Protein AF-A0AAD6F392-F1 (afdb_monomer)

Solvent-accessible surface area (backbone atoms only — not comparable to full-atom values): 8548 Å² total; per-residue (Å²): 130,84,78,83,80,77,80,74,92,53,63,53,35,93,88,70,54,25,62,64,58,92,52,65,71,58,42,53,49,50,54,51,52,50,74,76,52,73,73,57,78,94,46,54,79,21,25,30,36,29,38,24,44,70,80,71,45,76,48,77,34,64,56,45,96,93,51,44,61,35,88,87,79,60,45,55,60,49,43,80,55,76,65,82,46,68,69,76,96,59,74,74,65,53,60,61,51,56,58,50,56,54,52,52,52,52,51,52,53,56,52,53,51,51,52,51,54,48,54,54,47,52,58,60,62,73,72,67,76,82,84,79,79,86,80,89,133

Radius of gyration: 35.92 Å; Cα contacts (8 Å, |Δi|>4): 133; chains: 1; bounding box: 50×51×123 Å

Sequence (137 aa):
MPPPLSPCRAYRCPLCMHSACSMEYHWKQIDKEISLSPMPTEYQGATVKILCNDCQTHCTVPFHVLGMKCTGCGSYNTAQDGGLIQQQQGGEQQQQGEEQEEEEQQQEEEEEEQQQEEEEQEDIETDREPEQLPTPY

InterPro domains:
  IPR039512 RCHY1, zinc-ribbon [PF14599] (22-78)

Foldseek 3Di:
DPDPDDDDPDQADPVQREGPDDCVVVLVVLVVVCVVDDDDPVQVQKWFWKQASHPRDIDIARDDPSFTADPPPRDRSIDTDDDIDDDDPPPPVVVVVVVVVVVVVVVVVVVVVVVVVVVVVVVVVVPDDDDDDDDDD

Nearest PDB structures (foldseek):
  2k2d-assembly1_A  TM=7.840E-01  e=1.701E-03  Homo sapiens

Mean predicted aligned error: 15.21 Å

pLDDT: mean 81.89, std 16.38, range [36.78, 97.94]

Secondary structure (DSSP, 8-state):
-PPPPPPPS-SB-TTT--BSS--HHHHHHHHHHHHHSPPPGGGTT-EEEEEETTT--EEEEE--TT----TTT----EEEEEEEEPPPS-SHHHHHHHHHHHHHHHHHHHHHHHHHHHHHHHHHHHT---PPPPPP-

Structure (mmCIF, N/CA/C/O backbone):
data_AF-A0AAD6F392-F1
#
_entry.id   AF-A0AAD6F392-F1
#
loop_
_atom_site.group_PDB
_atom_site.id
_atom_site.type_symbol
_atom_site.label_atom_id
_atom_site.label_alt_id
_atom_site.label_comp_id
_atom_site.label_asym_id
_atom_site.label_entity_id
_atom_site.label_seq_id
_atom_site.pdbx_PDB_ins_code
_atom_site.Cartn_x
_atom_site.Cartn_y
_atom_site.Cartn_z
_atom_site.occupancy
_atom_site.B_iso_or_equiv
_atom_site.auth_seq_id
_atom_site.auth_comp_id
_atom_site.auth_asym_id
_atom_site.auth_atom_id
_atom_site.pdbx_PDB_model_num
ATOM 1 N N . MET A 1 1 ? 20.579 15.270 -26.986 1.00 51.69 1 MET A N 1
ATOM 2 C CA . MET A 1 1 ? 19.259 15.021 -26.370 1.00 51.69 1 MET A CA 1
ATOM 3 C C . MET A 1 1 ? 19.035 13.520 -26.353 1.00 51.69 1 MET A C 1
ATOM 5 O O . MET A 1 1 ? 19.246 12.921 -27.404 1.00 51.69 1 MET A O 1
ATOM 9 N N . PRO A 1 2 ? 18.704 12.895 -25.211 1.00 50.53 2 PRO A N 1
ATOM 10 C CA . PRO A 1 2 ? 18.290 11.498 -25.226 1.00 50.53 2 PRO A CA 1
ATOM 11 C C . PRO A 1 2 ? 16.979 11.366 -26.026 1.00 50.53 2 PRO A C 1
ATOM 13 O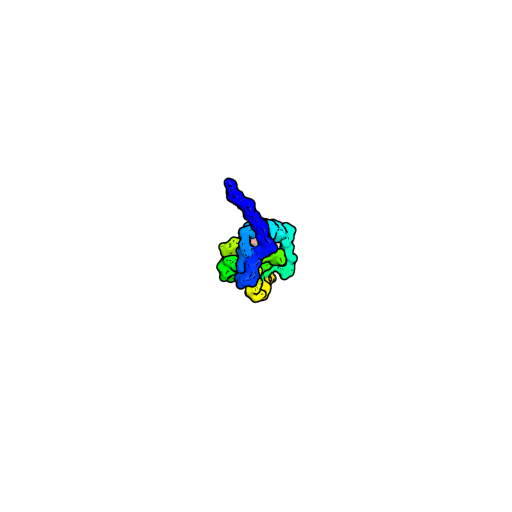 O . PRO A 1 2 ? 16.174 12.302 -26.019 1.00 50.53 2 PRO A O 1
ATOM 16 N N . PRO A 1 3 ? 16.779 10.260 -26.762 1.00 54.59 3 PRO A N 1
ATOM 17 C CA . PRO A 1 3 ? 15.568 10.050 -27.550 1.00 54.59 3 PRO A CA 1
ATOM 18 C C . PRO A 1 3 ? 14.326 9.965 -26.645 1.00 54.59 3 PRO A C 1
ATOM 20 O O . PRO A 1 3 ? 14.443 9.540 -25.491 1.00 54.59 3 PRO A O 1
ATOM 23 N N . PRO A 1 4 ? 13.133 10.343 -27.147 1.00 62.66 4 PRO A N 1
ATOM 24 C CA . PRO A 1 4 ? 11.893 10.180 -26.400 1.00 62.66 4 PRO A CA 1
ATOM 25 C C . PRO A 1 4 ? 11.668 8.692 -26.124 1.00 62.66 4 PRO A C 1
ATOM 27 O O . PRO A 1 4 ? 11.686 7.864 -27.038 1.00 62.66 4 PRO A O 1
ATOM 30 N N . LEU A 1 5 ? 11.485 8.352 -24.847 1.00 64.06 5 LEU A N 1
ATOM 31 C CA . LEU A 1 5 ? 11.159 6.995 -24.427 1.00 64.06 5 LEU A CA 1
ATOM 32 C C . LEU A 1 5 ? 9.856 6.587 -25.120 1.00 64.06 5 LEU A C 1
ATOM 34 O O . LEU A 1 5 ? 8.832 7.256 -24.983 1.00 64.06 5 LEU A O 1
ATOM 38 N N . SER A 1 6 ? 9.912 5.514 -25.909 1.00 68.44 6 SER A N 1
ATOM 39 C CA . SER A 1 6 ? 8.717 4.967 -26.548 1.00 68.44 6 SER A CA 1
ATOM 40 C C . SER A 1 6 ? 7.707 4.574 -25.466 1.00 68.44 6 SER A C 1
ATOM 42 O O . SER A 1 6 ? 8.104 3.938 -24.486 1.00 68.44 6 SER A O 1
ATOM 44 N N . PRO A 1 7 ? 6.421 4.940 -25.607 1.00 64.62 7 PRO A N 1
ATOM 45 C CA . PRO A 1 7 ? 5.417 4.617 -24.607 1.00 64.62 7 PRO A CA 1
ATOM 46 C C . PRO A 1 7 ? 5.270 3.099 -24.509 1.00 64.62 7 PRO A C 1
ATOM 48 O O . PRO A 1 7 ? 5.009 2.411 -25.502 1.00 64.62 7 PRO A O 1
ATOM 51 N N . CYS A 1 8 ? 5.453 2.569 -23.304 1.00 68.31 8 CYS A N 1
ATOM 52 C CA . CYS A 1 8 ? 5.253 1.154 -23.045 1.00 68.31 8 CYS A CA 1
ATOM 53 C C . CYS A 1 8 ? 3.782 0.798 -23.240 1.00 68.31 8 CYS A C 1
ATOM 55 O O . CYS A 1 8 ? 2.898 1.314 -22.564 1.00 68.31 8 CYS A O 1
ATOM 57 N N . ARG A 1 9 ? 3.528 -0.103 -24.191 1.00 73.56 9 ARG A N 1
ATOM 58 C CA . ARG A 1 9 ? 2.178 -0.561 -24.547 1.00 73.56 9 ARG A CA 1
ATOM 59 C C . ARG A 1 9 ? 1.553 -1.493 -23.506 1.00 73.56 9 ARG A C 1
ATOM 61 O O . ARG A 1 9 ? 0.341 -1.658 -23.503 1.00 73.56 9 ARG A O 1
ATOM 68 N N . ALA A 1 10 ? 2.370 -2.104 -22.652 1.00 78.56 10 ALA A N 1
ATOM 69 C CA . ALA A 1 10 ? 1.940 -2.953 -21.551 1.00 78.56 10 ALA A CA 1
ATOM 70 C C . ALA A 1 10 ? 2.736 -2.575 -20.301 1.00 78.56 10 ALA A C 1
ATOM 72 O O . ALA A 1 10 ? 3.960 -2.453 -20.364 1.00 78.56 10 ALA A O 1
ATOM 73 N N . TYR A 1 11 ? 2.042 -2.383 -19.179 1.00 84.25 11 TYR A N 1
ATOM 74 C CA . TYR A 1 11 ? 2.692 -1.990 -17.930 1.00 84.25 11 TYR A CA 1
ATOM 75 C C . TYR A 1 11 ? 3.291 -3.180 -17.174 1.00 84.25 11 TYR A C 1
ATOM 77 O O . TYR A 1 11 ? 4.266 -2.987 -16.459 1.00 84.25 11 TYR A O 1
ATOM 85 N N . ARG A 1 12 ? 2.766 -4.403 -17.357 1.00 90.88 12 ARG A N 1
ATOM 86 C CA . ARG A 1 12 ? 3.321 -5.640 -16.780 1.00 90.88 12 ARG A CA 1
ATOM 87 C C . ARG A 1 12 ? 3.978 -6.509 -17.836 1.00 90.88 12 ARG A C 1
ATOM 89 O O . ARG A 1 12 ? 3.425 -6.720 -18.915 1.00 90.88 12 ARG A O 1
ATOM 96 N N . CYS A 1 13 ? 5.127 -7.072 -17.486 1.00 89.00 13 CYS A N 1
ATOM 97 C CA . CYS A 1 13 ? 5.747 -8.142 -18.247 1.00 89.00 13 CYS A CA 1
ATOM 98 C C . CYS A 1 13 ? 4.886 -9.418 -18.150 1.00 89.00 13 CYS A C 1
ATOM 100 O O . CYS A 1 13 ? 4.634 -9.877 -17.038 1.00 89.00 13 CYS A O 1
ATOM 102 N N . PRO A 1 14 ? 4.471 -10.049 -19.262 1.00 88.94 14 PRO A N 1
ATOM 103 C CA . PRO A 1 14 ? 3.644 -11.259 -19.215 1.00 88.94 14 PRO A CA 1
ATOM 104 C C . PRO A 1 14 ? 4.394 -12.495 -18.695 1.00 88.94 14 PRO A C 1
ATOM 106 O O . PRO A 1 14 ? 3.767 -13.500 -18.386 1.00 88.94 14 PRO A O 1
ATOM 109 N N . LEU A 1 15 ? 5.729 -12.439 -18.620 1.00 89.19 15 LEU A N 1
ATOM 110 C CA . LEU A 1 15 ? 6.556 -13.566 -18.184 1.00 89.19 15 LEU A CA 1
ATOM 111 C C . LEU A 1 15 ? 6.804 -13.566 -16.674 1.00 89.19 15 LEU A C 1
ATOM 113 O O . LEU A 1 15 ? 6.863 -14.627 -16.067 1.00 89.19 15 LEU A O 1
ATOM 117 N N . CYS A 1 16 ? 6.973 -12.386 -16.073 1.00 88.69 16 CYS A N 1
ATOM 118 C CA . CYS A 1 16 ? 7.342 -12.257 -14.660 1.00 88.69 16 CYS A CA 1
ATOM 119 C C . CYS A 1 16 ? 6.435 -11.321 -13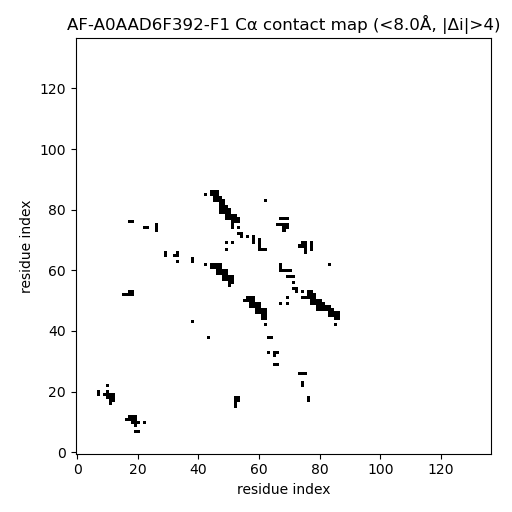.856 1.00 88.69 16 CYS A C 1
ATOM 121 O O . CYS A 1 16 ? 6.678 -11.125 -12.672 1.00 88.69 16 CYS A O 1
ATOM 123 N N . MET A 1 17 ? 5.422 -10.714 -14.482 1.00 91.62 17 MET A N 1
ATOM 124 C CA . MET A 1 17 ? 4.460 -9.775 -13.879 1.00 91.62 17 MET A CA 1
ATOM 125 C C . MET A 1 17 ? 5.056 -8.474 -13.315 1.00 91.62 17 MET A C 1
ATOM 127 O O . MET A 1 17 ? 4.307 -7.589 -12.898 1.00 91.62 17 MET A O 1
ATOM 131 N N . HIS A 1 18 ? 6.379 -8.314 -13.373 1.00 92.00 18 HIS A N 1
ATOM 132 C CA . HIS A 1 18 ? 7.097 -7.097 -13.007 1.00 92.00 18 HIS A CA 1
ATOM 133 C C . HIS A 1 18 ? 6.698 -5.914 -13.898 1.00 92.00 18 HIS A C 1
ATOM 135 O O . HIS A 1 18 ? 6.372 -6.094 -15.080 1.00 92.00 18 HIS A O 1
ATOM 141 N N . SER A 1 19 ? 6.756 -4.702 -13.346 1.00 92.44 19 SER A N 1
ATOM 142 C CA . SER A 1 19 ? 6.510 -3.472 -14.096 1.00 92.44 19 SER A CA 1
ATOM 143 C C . SER A 1 19 ? 7.526 -3.323 -15.236 1.00 92.44 19 SER A C 1
ATOM 145 O O . SER A 1 19 ? 8.731 -3.270 -15.019 1.00 92.44 19 SER A O 1
ATOM 147 N N . ALA A 1 20 ? 7.055 -3.249 -16.479 1.00 88.12 20 ALA A N 1
ATOM 148 C CA . ALA A 1 20 ? 7.909 -3.188 -17.670 1.00 88.12 20 ALA A CA 1
ATOM 149 C C . ALA A 1 20 ? 8.575 -1.812 -17.880 1.00 88.12 20 ALA A C 1
ATOM 151 O O . ALA A 1 20 ? 9.461 -1.667 -18.720 1.00 88.12 20 ALA A O 1
ATOM 152 N N . CYS A 1 21 ? 8.127 -0.787 -17.154 1.00 85.81 21 CYS A N 1
ATOM 153 C CA . CYS A 1 21 ? 8.603 0.590 -17.242 1.00 85.81 21 CYS A CA 1
ATOM 154 C C . CYS A 1 21 ? 8.355 1.341 -15.933 1.00 85.81 21 CYS A C 1
ATOM 156 O O . CYS A 1 21 ? 7.613 0.872 -15.072 1.00 85.81 21 CYS A O 1
ATOM 158 N N . SER A 1 22 ? 8.972 2.517 -15.786 1.00 85.44 22 SER A N 1
ATOM 159 C CA . SER A 1 22 ? 8.747 3.354 -14.606 1.00 85.44 22 SER A CA 1
ATOM 160 C C . SER A 1 22 ? 7.302 3.849 -14.565 1.00 85.44 22 SER A C 1
ATOM 162 O O . SER A 1 22 ? 6.876 4.618 -15.426 1.00 85.44 22 SER A O 1
ATOM 164 N N . MET A 1 23 ? 6.566 3.412 -13.544 1.00 89.06 23 MET A N 1
ATOM 165 C CA . MET A 1 23 ? 5.167 3.769 -13.290 1.00 89.06 23 MET A CA 1
ATOM 166 C C . MET A 1 23 ? 5.018 4.788 -12.152 1.00 89.06 23 MET A C 1
ATOM 168 O O . MET A 1 23 ? 3.913 5.012 -11.673 1.00 89.06 23 MET A O 1
ATOM 172 N N . GLU A 1 24 ? 6.103 5.446 -11.729 1.00 88.94 24 GLU A N 1
ATOM 173 C CA . GLU A 1 24 ? 6.101 6.362 -10.577 1.00 88.94 24 GLU A CA 1
ATOM 174 C C . GLU A 1 24 ? 5.028 7.459 -10.688 1.00 88.94 24 GLU A C 1
ATOM 176 O O . GLU A 1 24 ? 4.317 7.744 -9.726 1.00 88.94 24 GLU A O 1
ATOM 181 N N . TYR A 1 25 ? 4.859 8.049 -11.877 1.00 90.50 25 TYR A N 1
ATOM 182 C CA . TYR A 1 25 ? 3.808 9.043 -12.111 1.00 90.50 25 TYR A CA 1
ATOM 183 C C . TYR A 1 25 ? 2.403 8.451 -11.944 1.00 90.50 25 TYR A C 1
ATOM 185 O O . TYR A 1 25 ? 1.534 9.085 -11.350 1.00 90.50 25 TYR A O 1
ATOM 193 N N . HIS A 1 26 ? 2.187 7.234 -12.444 1.00 91.88 26 HIS A N 1
ATOM 194 C CA . HIS A 1 26 ? 0.905 6.548 -12.337 1.00 91.88 26 HIS A CA 1
ATOM 195 C C . HIS A 1 26 ? 0.582 6.206 -10.876 1.00 91.88 26 HIS A C 1
ATOM 197 O O . HIS A 1 26 ? -0.515 6.502 -10.417 1.00 91.88 26 HIS A O 1
ATOM 203 N N . TRP A 1 27 ? 1.559 5.712 -10.110 1.00 94.56 27 TRP A N 1
ATOM 204 C CA . TRP A 1 27 ? 1.421 5.467 -8.669 1.00 94.56 27 TRP A CA 1
ATOM 205 C C . TRP A 1 27 ? 1.031 6.727 -7.893 1.00 94.56 27 TRP A C 1
ATOM 207 O O . TRP A 1 27 ? 0.140 6.667 -7.052 1.00 94.56 27 TRP A O 1
ATOM 217 N N . LYS A 1 28 ? 1.606 7.885 -8.242 1.00 95.25 28 LYS A N 1
ATOM 218 C CA . LYS A 1 28 ? 1.209 9.179 -7.658 1.00 95.25 28 LYS A CA 1
ATOM 219 C C . LYS A 1 28 ? -0.231 9.575 -7.997 1.00 95.25 28 LYS A C 1
ATOM 221 O O . LYS A 1 28 ? -0.876 10.242 -7.193 1.00 95.25 28 LYS A O 1
ATOM 226 N N . GLN A 1 29 ? -0.743 9.206 -9.175 1.00 96.00 29 GLN A N 1
ATOM 227 C CA . GLN A 1 29 ? -2.155 9.443 -9.500 1.00 96.00 29 GLN A CA 1
ATOM 228 C C . GLN A 1 29 ? -3.073 8.546 -8.666 1.00 96.00 29 GLN A C 1
ATOM 230 O O . GLN A 1 29 ? -4.062 9.046 -8.140 1.00 96.00 29 GLN A O 1
ATOM 235 N N . ILE A 1 30 ? -2.706 7.275 -8.471 1.00 96.31 30 ILE A N 1
ATOM 236 C CA . ILE A 1 30 ? -3.454 6.364 -7.593 1.00 96.31 30 ILE A CA 1
ATOM 237 C C . ILE A 1 30 ? -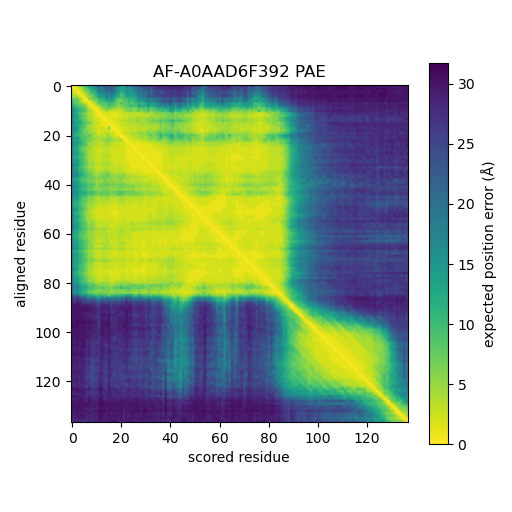3.456 6.887 -6.150 1.00 96.31 30 ILE A C 1
ATOM 239 O O . ILE A 1 30 ? -4.521 6.964 -5.548 1.00 96.31 30 ILE A O 1
ATOM 243 N N . ASP A 1 31 ? -2.307 7.331 -5.621 1.00 96.56 31 ASP A N 1
ATOM 244 C CA . ASP A 1 31 ? -2.218 7.949 -4.285 1.00 96.56 31 ASP A CA 1
ATOM 245 C C . ASP A 1 31 ? -3.240 9.090 -4.121 1.00 96.56 31 ASP A C 1
ATOM 247 O O . ASP A 1 31 ? -3.946 9.184 -3.115 1.00 96.56 31 ASP A O 1
ATOM 251 N N . LYS A 1 32 ? -3.341 9.954 -5.137 1.00 97.19 32 LYS A N 1
ATOM 252 C CA . LYS A 1 32 ? -4.280 11.076 -5.142 1.00 97.19 32 LYS A CA 1
ATOM 253 C C . LYS A 1 32 ? -5.731 10.598 -5.196 1.00 97.19 32 LYS A C 1
ATOM 255 O O . LYS A 1 32 ? -6.562 11.131 -4.468 1.00 97.19 32 LYS A O 1
ATOM 260 N N . GLU A 1 33 ? -6.047 9.618 -6.030 1.00 97.25 33 GLU A N 1
ATOM 261 C CA . GLU A 1 33 ? -7.416 9.113 -6.172 1.00 97.25 33 GLU A CA 1
ATOM 262 C C . GLU A 1 33 ? -7.904 8.433 -4.888 1.00 97.25 33 GLU A C 1
ATOM 264 O O . GLU A 1 33 ? -9.026 8.685 -4.450 1.00 97.25 33 GLU A O 1
ATOM 269 N N . ILE A 1 34 ? -7.018 7.679 -4.232 1.00 95.94 34 ILE A N 1
ATOM 270 C CA . ILE A 1 34 ? -7.231 7.101 -2.900 1.00 95.94 34 ILE A CA 1
ATOM 271 C C . ILE A 1 34 ? -7.519 8.196 -1.870 1.00 95.94 34 ILE A C 1
ATOM 273 O O . ILE A 1 34 ? -8.496 8.105 -1.135 1.00 95.94 34 ILE A O 1
ATOM 277 N N . SER A 1 35 ? -6.727 9.275 -1.842 1.00 94.62 35 SER A N 1
ATOM 278 C CA . SER A 1 35 ? -6.962 10.368 -0.882 1.00 94.62 35 SER A CA 1
ATOM 279 C C . SER A 1 35 ? -8.301 11.087 -1.076 1.00 94.62 35 SER A C 1
ATOM 281 O O . SER A 1 35 ? -8.844 11.641 -0.125 1.00 94.62 35 SER A O 1
ATOM 283 N N . LEU A 1 36 ? -8.828 11.090 -2.304 1.00 96.31 36 LEU A N 1
ATOM 284 C CA . LEU A 1 36 ? -10.098 11.731 -2.650 1.00 96.31 36 LEU A CA 1
ATOM 285 C C . LEU A 1 36 ? -11.303 10.801 -2.461 1.00 96.31 36 LEU A C 1
ATOM 287 O O . LEU A 1 36 ? -12.433 11.284 -2.439 1.00 96.31 36 LEU A O 1
ATOM 291 N N . SER A 1 37 ? -11.069 9.494 -2.337 1.00 95.00 37 SER A N 1
ATOM 292 C CA . SER A 1 37 ? -12.108 8.462 -2.326 1.00 95.00 37 SER A CA 1
ATOM 293 C C . SER A 1 37 ? -11.960 7.585 -1.082 1.00 95.00 37 SER A C 1
ATOM 295 O O . SER A 1 37 ? -11.520 6.445 -1.204 1.00 95.00 37 SER A O 1
ATOM 297 N N . PRO A 1 38 ? -12.283 8.094 0.122 1.00 91.50 38 PRO A N 1
ATOM 298 C CA . PRO A 1 38 ? -12.126 7.326 1.353 1.00 91.50 38 PRO A CA 1
ATOM 299 C C . PRO A 1 38 ? -12.943 6.024 1.322 1.00 91.50 38 PRO A C 1
ATOM 301 O O . PRO A 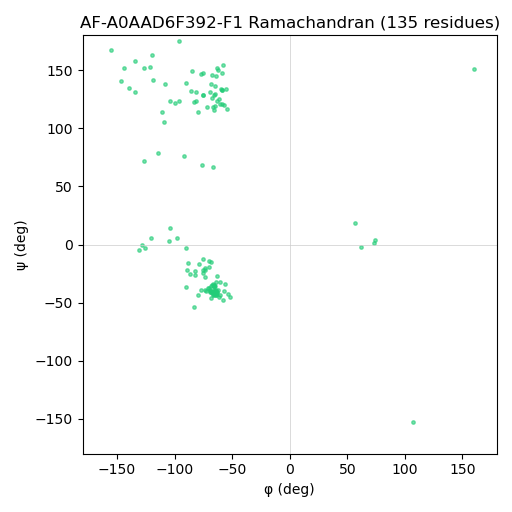1 38 ? -14.025 5.964 0.733 1.00 91.50 38 PRO A O 1
ATOM 304 N N . MET A 1 39 ? -12.426 4.980 1.977 1.00 94.00 39 M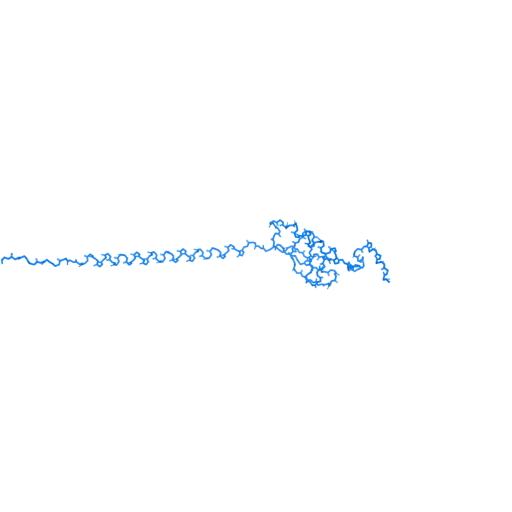ET A N 1
ATOM 305 C CA . MET A 1 39 ? -13.102 3.683 2.064 1.00 94.00 39 MET A CA 1
ATOM 306 C C . MET A 1 39 ? -14.387 3.771 2.908 1.00 94.00 39 MET A C 1
ATOM 308 O O . MET A 1 39 ? -14.404 4.502 3.900 1.00 94.00 39 MET A O 1
ATOM 312 N N . PRO A 1 40 ? -15.438 3.004 2.562 1.00 91.50 40 PRO A N 1
ATOM 313 C CA . PRO A 1 40 ? -16.643 2.890 3.380 1.00 91.50 40 PRO A CA 1
ATOM 314 C C . PRO A 1 40 ? -16.345 2.395 4.798 1.00 91.50 40 PRO A C 1
ATOM 316 O O . PRO A 1 40 ? -15.372 1.665 5.014 1.00 91.50 40 PRO A O 1
ATOM 319 N N . THR A 1 41 ? -17.217 2.734 5.748 1.00 88.94 41 THR A N 1
ATOM 320 C CA . THR A 1 41 ? -17.068 2.389 7.170 1.00 88.94 41 THR A CA 1
ATOM 321 C C . THR A 1 41 ? -16.921 0.884 7.394 1.00 88.94 41 THR A C 1
ATOM 323 O O . THR A 1 41 ? -16.140 0.466 8.246 1.00 88.94 41 THR A O 1
ATOM 326 N N . GLU A 1 42 ? -17.573 0.050 6.577 1.00 88.25 42 GLU A N 1
ATOM 327 C CA . GLU A 1 42 ? -17.489 -1.414 6.690 1.00 88.25 42 GLU A CA 1
ATOM 328 C C . GLU A 1 42 ? -16.109 -1.971 6.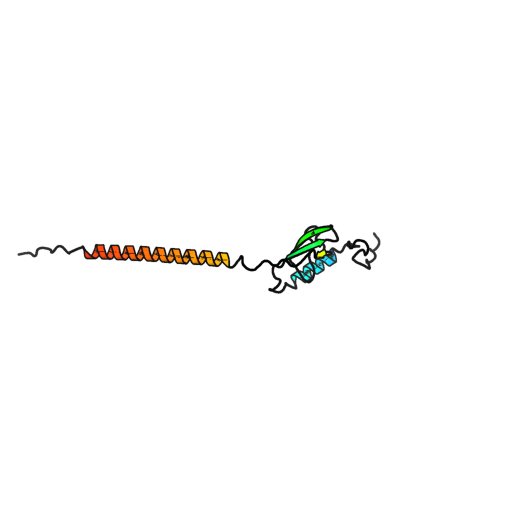325 1.00 88.25 42 GLU A C 1
ATOM 330 O O . GLU A 1 42 ? -15.826 -3.124 6.622 1.00 88.25 42 GLU A O 1
ATOM 335 N N . TYR A 1 43 ? -15.251 -1.186 5.677 1.00 88.88 43 TYR A N 1
ATOM 336 C CA . TYR A 1 43 ? -13.883 -1.567 5.313 1.00 88.88 43 TYR A CA 1
ATOM 337 C C . TYR A 1 43 ? -12.842 -0.630 5.928 1.00 88.88 43 TYR A C 1
ATOM 339 O O . TYR A 1 43 ? -11.647 -0.738 5.639 1.00 88.88 43 TYR A O 1
ATOM 347 N N . GLN A 1 44 ? -13.276 0.302 6.771 1.00 87.31 44 GLN A N 1
ATOM 348 C CA . GLN A 1 44 ? -12.392 1.246 7.424 1.00 87.31 44 GLN A CA 1
ATOM 349 C C . GLN A 1 44 ? -11.469 0.493 8.389 1.00 87.31 44 GLN A C 1
ATOM 351 O O . GLN A 1 44 ? -11.909 -0.344 9.173 1.00 87.31 44 GLN A O 1
ATOM 356 N N . GLY A 1 45 ? -10.160 0.732 8.272 1.00 87.81 45 GLY A N 1
ATOM 357 C CA . GLY A 1 45 ? -9.146 0.005 9.045 1.00 87.81 45 GLY A CA 1
ATOM 358 C C . GLY A 1 45 ? -8.904 -1.443 8.595 1.00 87.81 45 GLY A C 1
ATOM 359 O O . GLY A 1 45 ? -8.059 -2.122 9.178 1.00 87.81 45 GLY A O 1
ATOM 360 N N . ALA A 1 46 ? -9.584 -1.928 7.548 1.00 93.56 46 ALA A N 1
ATOM 361 C CA . ALA A 1 46 ? -9.268 -3.227 6.969 1.00 93.56 46 ALA A CA 1
ATOM 362 C C . ALA A 1 46 ? -7.856 -3.201 6.367 1.00 93.56 46 ALA A C 1
ATOM 364 O O . ALA A 1 46 ? -7.458 -2.266 5.667 1.00 93.56 46 ALA A O 1
ATOM 365 N N . THR A 1 47 ? -7.094 -4.256 6.622 1.00 95.62 47 THR A N 1
ATOM 366 C CA . THR A 1 47 ? -5.759 -4.458 6.061 1.00 95.62 47 THR A CA 1
ATOM 367 C C . THR A 1 47 ? -5.728 -5.737 5.246 1.00 95.62 47 THR A C 1
ATOM 369 O O . THR A 1 47 ? -6.614 -6.583 5.330 1.00 95.62 47 THR A O 1
ATOM 372 N N . VAL A 1 48 ? -4.718 -5.879 4.404 1.00 96.06 48 VAL A N 1
ATOM 373 C CA . VAL A 1 48 ? -4.565 -7.040 3.538 1.00 96.06 48 VAL A CA 1
ATOM 374 C C . VAL A 1 48 ? -3.091 -7.337 3.357 1.00 96.06 48 VAL A C 1
ATOM 376 O O . VAL A 1 48 ? -2.261 -6.430 3.240 1.00 96.06 48 VAL A O 1
ATOM 379 N N . LYS A 1 49 ? -2.756 -8.624 3.355 1.00 97.19 49 LYS A N 1
ATOM 380 C CA . LYS A 1 49 ? -1.414 -9.074 3.015 1.00 97.19 49 LYS A CA 1
ATOM 381 C C . LYS A 1 49 ? -1.287 -9.109 1.497 1.00 97.19 49 LYS A C 1
ATOM 383 O O . LYS A 1 49 ? -2.147 -9.644 0.800 1.00 97.19 49 LYS A O 1
ATOM 388 N N . ILE A 1 50 ? -0.218 -8.521 0.985 1.00 97.94 50 ILE A N 1
ATOM 389 C CA . ILE A 1 50 ? 0.068 -8.445 -0.444 1.00 97.94 50 ILE A CA 1
ATOM 390 C C . ILE A 1 50 ? 1.463 -8.977 -0.746 1.00 97.94 50 ILE A C 1
ATOM 392 O O . I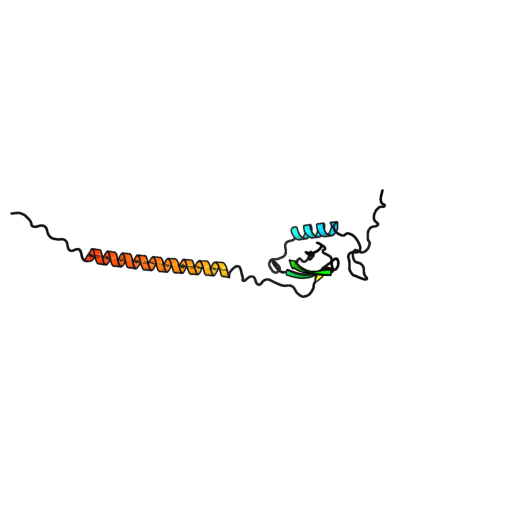LE A 1 50 ? 2.374 -8.852 0.073 1.00 97.94 50 ILE A O 1
ATOM 396 N N . LEU A 1 51 ? 1.634 -9.505 -1.954 1.00 97.56 51 LEU A N 1
ATOM 397 C CA . LEU A 1 51 ? 2.920 -9.752 -2.593 1.00 97.56 51 LEU A CA 1
ATOM 398 C C . LEU A 1 51 ? 3.155 -8.679 -3.660 1.00 97.56 51 LEU A C 1
ATOM 400 O O . LEU A 1 51 ? 2.347 -8.499 -4.573 1.00 97.56 51 LEU A O 1
ATOM 404 N N . CYS A 1 52 ? 4.269 -7.958 -3.568 1.00 97.38 52 CYS A N 1
ATOM 405 C CA . CYS A 1 52 ? 4.635 -6.974 -4.580 1.00 97.38 52 CYS A CA 1
ATOM 406 C C . CYS A 1 52 ? 5.334 -7.638 -5.771 1.00 97.38 52 CYS A C 1
ATOM 408 O O . CYS A 1 52 ? 6.401 -8.216 -5.605 1.00 97.38 52 CYS A O 1
ATOM 410 N N . ASN A 1 53 ? 4.815 -7.478 -6.990 1.00 96.06 53 ASN A N 1
ATOM 411 C CA . ASN A 1 53 ? 5.453 -8.023 -8.198 1.00 96.06 53 ASN A CA 1
ATOM 412 C C . ASN A 1 53 ? 6.753 -7.281 -8.560 1.00 96.06 53 ASN A C 1
ATOM 414 O O . ASN A 1 53 ? 7.598 -7.810 -9.284 1.00 96.06 53 ASN A O 1
ATOM 418 N N . ASP A 1 54 ? 6.929 -6.060 -8.043 1.00 94.81 54 ASP A N 1
ATOM 419 C CA . ASP A 1 54 ? 8.124 -5.266 -8.320 1.00 94.81 54 ASP A CA 1
ATOM 420 C C . ASP A 1 54 ? 9.316 -5.630 -7.422 1.00 94.81 54 ASP A C 1
ATOM 422 O O . ASP A 1 54 ? 10.381 -5.973 -7.928 1.00 94.81 54 ASP A O 1
ATOM 426 N N . CYS A 1 55 ? 9.149 -5.624 -6.098 1.00 95.00 55 CYS A N 1
ATOM 427 C CA . CYS A 1 55 ? 10.231 -5.942 -5.158 1.00 95.00 55 CYS A C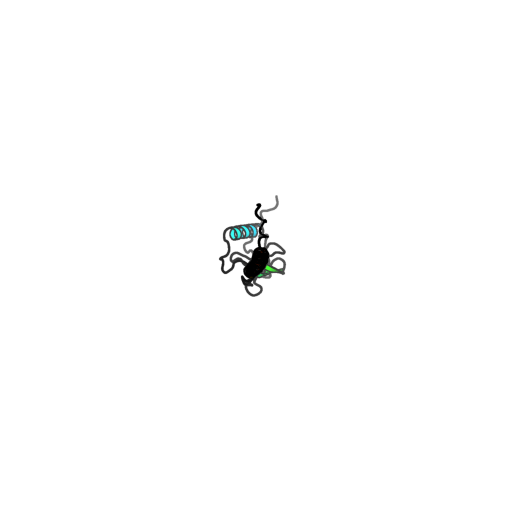A 1
ATOM 428 C C . CYS A 1 55 ? 10.129 -7.334 -4.512 1.00 95.00 55 CYS A C 1
ATOM 430 O O . CYS A 1 55 ? 10.935 -7.657 -3.644 1.00 95.00 55 CYS A O 1
ATOM 432 N N . GLN A 1 56 ? 9.131 -8.143 -4.890 1.00 95.44 56 GLN A N 1
ATOM 433 C CA . GLN A 1 56 ? 8.887 -9.504 -4.377 1.00 95.44 56 GLN A CA 1
ATOM 434 C C . GLN A 1 56 ? 8.723 -9.590 -2.850 1.00 95.44 56 GLN A C 1
ATOM 436 O O . GLN A 1 56 ? 8.848 -10.654 -2.252 1.00 95.44 56 GLN A O 1
ATOM 441 N N . THR A 1 57 ? 8.436 -8.465 -2.195 1.00 96.31 57 THR A N 1
ATOM 442 C CA . THR A 1 57 ? 8.269 -8.394 -0.742 1.00 96.31 57 THR A CA 1
ATOM 443 C C . THR A 1 57 ? 6.812 -8.631 -0.365 1.00 96.31 57 THR A C 1
ATOM 445 O O . THR A 1 57 ? 5.906 -8.097 -1.013 1.00 96.31 57 THR A O 1
ATOM 448 N N . HIS A 1 58 ? 6.597 -9.394 0.709 1.00 96.44 58 HIS A N 1
ATOM 449 C CA . HIS A 1 58 ? 5.294 -9.498 1.357 1.00 96.44 58 HIS A CA 1
ATOM 450 C C . HIS A 1 58 ? 5.135 -8.365 2.370 1.00 96.44 58 HIS A C 1
ATOM 452 O O . HIS A 1 58 ? 6.023 -8.135 3.189 1.00 96.44 58 HIS A O 1
ATOM 458 N N . CYS A 1 59 ? 4.005 -7.667 2.339 1.00 95.81 59 CYS A N 1
ATOM 459 C CA . CYS A 1 59 ? 3.690 -6.637 3.325 1.00 95.81 59 CYS A CA 1
ATOM 460 C C . CYS A 1 59 ? 2.194 -6.626 3.639 1.00 95.81 59 CYS A C 1
ATOM 462 O O . CYS A 1 59 ? 1.378 -7.015 2.806 1.00 95.81 59 CYS A O 1
ATOM 464 N N . THR A 1 60 ? 1.851 -6.201 4.853 1.00 96.62 60 THR A N 1
ATOM 465 C CA . THR A 1 60 ? 0.465 -5.968 5.268 1.00 96.62 60 THR A CA 1
ATOM 466 C C . THR A 1 60 ? 0.195 -4.480 5.169 1.00 96.62 60 THR A C 1
ATOM 468 O O . THR A 1 60 ? 0.919 -3.683 5.766 1.00 96.62 60 THR A O 1
ATOM 471 N N . VAL A 1 61 ? -0.802 -4.105 4.375 1.00 96.00 61 VAL A N 1
ATOM 472 C CA . VAL A 1 61 ? -1.081 -2.706 4.030 1.00 96.00 61 VAL A CA 1
ATOM 473 C C . VAL A 1 61 ? -2.578 -2.424 4.149 1.00 96.00 61 VAL A C 1
ATOM 475 O O . VAL A 1 61 ? -3.368 -3.370 4.096 1.00 96.00 61 VAL A O 1
ATOM 478 N N . PRO A 1 62 ? -2.996 -1.157 4.317 1.00 95.00 62 PRO A N 1
ATOM 479 C CA . PRO A 1 62 ? -4.409 -0.801 4.293 1.00 95.00 62 PRO A CA 1
ATOM 480 C C . PRO A 1 62 ? -5.067 -1.264 2.993 1.00 95.00 62 PRO A C 1
ATOM 482 O O . PRO A 1 62 ? -4.520 -1.071 1.903 1.00 95.00 62 PRO A O 1
ATOM 485 N N . PHE A 1 63 ? -6.233 -1.891 3.110 1.00 95.31 63 PHE A N 1
ATOM 486 C CA . PHE A 1 63 ? -7.011 -2.286 1.949 1.00 95.31 63 PHE A CA 1
ATOM 487 C C . PHE A 1 63 ? -7.689 -1.058 1.345 1.00 95.31 63 PHE A C 1
ATOM 489 O O . PHE A 1 63 ? -8.387 -0.312 2.029 1.00 95.31 63 PHE A O 1
ATOM 496 N N . HIS A 1 64 ? -7.506 -0.878 0.042 1.00 95.56 64 HIS A N 1
ATOM 497 C CA . HIS A 1 64 ? -8.229 0.117 -0.728 1.00 95.56 64 HIS A CA 1
ATOM 498 C C . HIS A 1 64 ? -8.619 -0.470 -2.080 1.00 95.56 64 HIS A C 1
ATOM 500 O O . HIS A 1 64 ? -7.788 -1.071 -2.762 1.00 95.56 64 HIS A O 1
ATOM 506 N N . VAL A 1 65 ? -9.868 -0.259 -2.501 1.00 93.75 65 VAL A N 1
ATOM 507 C CA . VAL A 1 65 ? -10.407 -0.834 -3.750 1.00 93.75 65 VAL A CA 1
ATOM 508 C C . VAL A 1 65 ? -9.644 -0.390 -5.003 1.00 93.75 65 VAL A C 1
ATOM 510 O O . VAL A 1 65 ? -9.511 -1.156 -5.952 1.00 93.75 65 VAL A O 1
ATOM 513 N N . LEU A 1 66 ? -9.114 0.835 -4.994 1.00 95.19 66 LEU A N 1
ATOM 514 C CA . LEU A 1 66 ? -8.317 1.399 -6.094 1.00 95.19 66 LEU A CA 1
ATOM 515 C C . LEU A 1 66 ? -6.885 0.848 -6.177 1.00 95.19 66 LEU A C 1
ATOM 517 O O . LEU A 1 66 ? -6.268 0.915 -7.238 1.00 95.19 66 LEU A O 1
ATOM 521 N N . GLY A 1 67 ? -6.334 0.314 -5.084 1.00 94.62 67 GLY A N 1
ATOM 522 C CA . GLY A 1 67 ? -4.975 -0.213 -5.094 1.00 94.62 67 GLY A CA 1
ATOM 523 C C . GLY A 1 67 ? -4.340 -0.338 -3.716 1.00 94.62 67 GLY A C 1
ATOM 524 O O . GLY A 1 67 ? -4.606 0.437 -2.806 1.00 94.62 67 GLY A O 1
ATOM 525 N N . MET A 1 68 ? -3.432 -1.303 -3.590 1.00 96.75 68 MET A N 1
ATOM 526 C CA . MET A 1 68 ? -2.686 -1.582 -2.363 1.00 96.75 68 MET A CA 1
ATOM 527 C C . MET A 1 68 ? -1.217 -1.213 -2.569 1.00 96.75 68 MET A C 1
ATOM 529 O O . MET A 1 68 ? -0.529 -1.827 -3.393 1.00 96.75 68 MET A O 1
ATOM 533 N N . LYS A 1 69 ? -0.740 -0.202 -1.838 1.00 97.12 69 LYS A N 1
ATOM 534 C CA . LYS A 1 69 ? 0.617 0.334 -1.988 1.00 97.12 69 LYS A CA 1
ATOM 535 C C . LYS A 1 69 ? 1.629 -0.515 -1.236 1.00 97.12 69 LYS A C 1
ATOM 537 O O . LYS A 1 69 ? 1.534 -0.653 -0.023 1.00 97.12 69 LYS A O 1
ATOM 542 N N . CYS A 1 70 ? 2.644 -1.021 -1.925 1.00 97.19 70 CYS A N 1
ATOM 543 C CA . CYS A 1 70 ? 3.750 -1.715 -1.277 1.00 97.19 70 CYS A CA 1
ATOM 544 C C . CYS A 1 70 ? 4.554 -0.760 -0.378 1.00 97.19 70 CYS A C 1
ATOM 546 O O . CYS A 1 70 ? 5.018 0.283 -0.838 1.00 97.19 70 CYS A O 1
ATOM 548 N N . THR A 1 71 ? 4.803 -1.145 0.875 1.00 96.31 71 THR A N 1
ATOM 549 C CA . THR A 1 71 ? 5.614 -0.354 1.821 1.00 96.31 71 THR A CA 1
ATOM 550 C C . THR A 1 71 ? 7.113 -0.392 1.521 1.00 96.31 71 THR A C 1
ATOM 552 O O . THR A 1 71 ? 7.834 0.514 1.923 1.00 96.31 71 THR A O 1
ATOM 555 N N . GLY A 1 72 ? 7.590 -1.409 0.795 1.00 95.25 72 GLY A N 1
ATOM 556 C CA . GLY A 1 72 ? 9.007 -1.563 0.455 1.00 95.25 72 GLY A CA 1
ATOM 557 C C . GLY A 1 72 ? 9.468 -0.682 -0.709 1.00 95.25 72 GLY A C 1
ATOM 558 O O . GLY A 1 72 ? 10.536 -0.085 -0.642 1.00 95.25 72 GLY A O 1
ATOM 559 N N . CYS A 1 73 ? 8.673 -0.592 -1.781 1.00 94.62 73 CYS A N 1
ATOM 560 C CA . CYS A 1 73 ? 9.052 0.150 -2.994 1.00 94.62 73 CYS A CA 1
ATOM 561 C C . CYS A 1 73 ? 8.035 1.210 -3.447 1.00 94.62 73 CYS A C 1
ATOM 563 O O . CYS A 1 73 ? 8.279 1.904 -4.431 1.00 94.62 73 CYS A O 1
ATOM 565 N N . GLY A 1 74 ? 6.886 1.335 -2.776 1.00 95.06 74 GLY A N 1
ATOM 566 C CA . GLY A 1 74 ? 5.839 2.298 -3.133 1.00 95.06 74 GLY A CA 1
ATOM 567 C C . GLY A 1 74 ? 5.026 1.945 -4.383 1.00 95.06 74 GLY A C 1
ATOM 568 O O . GLY A 1 74 ? 4.182 2.739 -4.789 1.00 95.06 74 GLY A O 1
ATOM 569 N N . SER A 1 75 ? 5.265 0.783 -4.997 1.00 95.50 75 SER A N 1
ATOM 570 C CA . SER A 1 75 ? 4.522 0.322 -6.171 1.00 95.50 75 SER A CA 1
ATOM 571 C C . SER A 1 75 ? 3.122 -0.175 -5.811 1.00 95.50 75 SER A C 1
ATOM 573 O O . SER A 1 75 ? 2.921 -0.785 -4.761 1.00 95.50 75 SER A O 1
ATOM 575 N N . TYR A 1 76 ? 2.172 0.023 -6.726 1.00 96.31 76 TYR A N 1
ATOM 576 C CA . TYR A 1 76 ? 0.838 -0.586 -6.682 1.00 96.31 76 TYR A CA 1
ATOM 577 C C . TYR A 1 76 ? 0.732 -1.839 -7.563 1.00 96.31 76 TYR A C 1
ATOM 579 O O . TYR A 1 76 ? -0.345 -2.414 -7.717 1.00 96.31 76 TYR A O 1
ATOM 587 N N . ASN A 1 77 ? 1.839 -2.300 -8.155 1.00 95.75 77 ASN A N 1
ATOM 588 C CA . ASN A 1 77 ? 1.884 -3.573 -8.864 1.00 95.75 77 ASN A CA 1
ATOM 589 C C . ASN A 1 77 ? 1.941 -4.747 -7.872 1.00 95.75 77 ASN A C 1
ATOM 591 O O . ASN A 1 77 ? 2.954 -5.436 -7.742 1.00 95.75 77 AS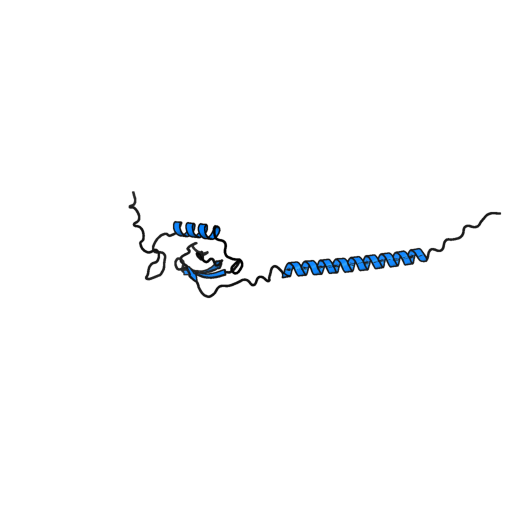N A O 1
ATOM 595 N N . THR A 1 78 ? 0.848 -4.950 -7.147 1.00 96.31 78 THR A N 1
ATOM 596 C CA . THR A 1 78 ? 0.742 -5.892 -6.035 1.00 96.31 78 THR A CA 1
ATOM 597 C C . THR A 1 78 ? -0.361 -6.913 -6.308 1.00 96.31 78 THR A C 1
ATOM 599 O O . THR A 1 78 ? -1.294 -6.664 -7.074 1.00 96.31 78 THR A O 1
ATOM 602 N N . ALA A 1 79 ? -0.219 -8.100 -5.730 1.00 95.62 79 ALA A N 1
ATOM 603 C CA . ALA A 1 79 ? -1.222 -9.153 -5.730 1.00 95.62 79 ALA A CA 1
ATOM 604 C C . ALA A 1 79 ? -1.626 -9.447 -4.287 1.00 95.62 79 ALA A C 1
ATOM 606 O O . ALA A 1 79 ? -0.784 -9.436 -3.390 1.00 95.62 79 ALA A O 1
ATOM 607 N N . GLN A 1 80 ? -2.909 -9.707 -4.064 1.00 95.38 80 GLN A N 1
ATOM 608 C CA . GLN A 1 80 ? -3.408 -10.089 -2.752 1.00 95.38 80 GLN A CA 1
ATOM 609 C C . GLN A 1 80 ? -2.911 -11.497 -2.385 1.00 95.38 80 GLN A C 1
ATOM 611 O O . GLN A 1 80 ? -3.009 -12.428 -3.182 1.00 95.38 80 GLN A O 1
ATOM 616 N N . ASP A 1 81 ? -2.373 -11.632 -1.177 1.00 94.44 81 ASP A N 1
ATOM 617 C CA . ASP A 1 81 ? -1.839 -12.866 -0.600 1.00 94.44 81 ASP A CA 1
ATOM 618 C C . ASP A 1 81 ? -2.715 -13.277 0.594 1.00 94.44 81 ASP A C 1
ATOM 620 O O . ASP A 1 81 ? -2.394 -13.008 1.751 1.00 94.44 81 ASP A O 1
ATOM 624 N N . GLY A 1 82 ? -3.871 -13.881 0.303 1.00 91.06 82 GLY A N 1
ATOM 625 C CA . GLY A 1 82 ? -4.854 -14.302 1.308 1.00 91.06 82 GLY A CA 1
ATOM 626 C C . GLY A 1 82 ? -6.116 -13.435 1.341 1.00 91.06 82 GLY A C 1
ATOM 627 O O . GLY A 1 82 ? -6.537 -12.897 0.322 1.00 91.06 82 GLY A O 1
ATOM 628 N N . GLY A 1 83 ? -6.769 -13.350 2.502 1.00 91.06 83 GLY A N 1
ATOM 629 C CA . GLY A 1 83 ? -8.022 -12.610 2.699 1.00 91.06 83 GLY A CA 1
ATOM 630 C C . GLY A 1 83 ? -7.832 -11.193 3.248 1.00 91.06 83 GLY A C 1
ATOM 631 O O . GLY A 1 83 ? -6.722 -10.787 3.592 1.00 91.06 83 GLY A O 1
ATOM 632 N N . LEU A 1 84 ? -8.942 -10.457 3.350 1.00 92.19 84 LEU A N 1
ATOM 633 C CA . LEU A 1 84 ? -8.995 -9.213 4.117 1.00 92.19 84 LEU A CA 1
ATOM 634 C C . LEU A 1 84 ? -8.868 -9.518 5.613 1.00 92.19 84 LEU A C 1
ATOM 636 O O . LEU A 1 84 ? -9.463 -10.469 6.117 1.00 92.19 84 LEU A O 1
ATOM 640 N N . ILE A 1 85 ? -8.095 -8.694 6.309 1.00 92.81 85 ILE A N 1
ATOM 641 C CA . ILE A 1 85 ? -7.873 -8.738 7.750 1.00 92.81 85 ILE A CA 1
ATOM 642 C C . ILE A 1 85 ? -8.578 -7.521 8.334 1.00 92.81 85 ILE A C 1
ATOM 644 O O . ILE A 1 85 ? -8.117 -6.386 8.191 1.00 92.81 85 ILE A O 1
ATOM 648 N N . GLN A 1 86 ? -9.713 -7.758 8.975 1.00 85.06 86 GLN A N 1
ATOM 649 C CA . GLN A 1 86 ? -10.495 -6.711 9.609 1.00 85.06 86 GLN A CA 1
ATOM 650 C C . GLN A 1 86 ? -10.142 -6.661 11.090 1.00 85.06 86 GLN A C 1
ATOM 652 O O . GLN A 1 86 ? -10.238 -7.673 11.785 1.00 85.06 86 GLN A O 1
ATOM 657 N N . GLN A 1 87 ? -9.705 -5.499 11.572 1.00 67.44 87 GLN A N 1
ATOM 658 C CA . GLN A 1 87 ? -9.616 -5.285 13.010 1.00 67.44 87 GLN A CA 1
ATOM 659 C C . GLN A 1 87 ? -11.052 -5.290 13.533 1.00 67.44 87 GLN A C 1
ATOM 661 O O . GLN A 1 87 ? -11.881 -4.498 13.086 1.00 67.44 87 GLN A O 1
ATOM 666 N N . GLN A 1 88 ? -11.377 -6.238 14.408 1.00 61.28 88 GLN A N 1
ATOM 667 C CA . GLN A 1 88 ? -12.629 -6.183 15.149 1.00 61.28 88 GLN A CA 1
ATOM 668 C C . GLN A 1 88 ? -12.629 -4.848 15.900 1.00 61.28 88 GLN A C 1
ATOM 670 O O . GLN A 1 88 ? -11.707 -4.576 16.667 1.00 61.28 88 GLN A O 1
ATOM 675 N N . GLN A 1 89 ? -13.616 -4.000 15.615 1.00 51.34 89 GLN A N 1
ATOM 676 C CA . GLN A 1 89 ? -13.850 -2.709 16.265 1.00 51.34 89 GLN A CA 1
ATOM 677 C C . GLN A 1 89 ? -14.254 -2.934 17.735 1.00 51.34 89 GLN A C 1
ATOM 679 O O . GLN A 1 89 ? -15.405 -2.743 18.101 1.00 51.34 89 GLN A O 1
ATOM 684 N N . GLY A 1 90 ? -13.335 -3.440 18.559 1.00 39.78 90 GLY A N 1
ATOM 685 C CA . GLY A 1 90 ? -13.581 -3.788 19.962 1.00 39.78 90 GLY A CA 1
ATOM 686 C C . GLY A 1 90 ? -12.551 -3.229 20.944 1.00 39.78 90 GLY A C 1
ATOM 687 O O . GLY A 1 90 ? -12.727 -3.398 22.141 1.00 39.78 90 GLY A O 1
ATOM 688 N N . GLY A 1 91 ? -11.491 -2.566 20.467 1.00 36.78 91 GLY A N 1
ATOM 689 C CA . GLY A 1 91 ? -10.422 -2.051 21.335 1.00 36.78 91 GLY A CA 1
ATOM 690 C C . GLY A 1 91 ? -10.677 -0.661 21.925 1.00 36.78 91 GLY A C 1
ATOM 691 O O . GLY A 1 91 ? -10.142 -0.349 22.980 1.00 36.78 91 GLY A O 1
ATOM 692 N N . GLU A 1 92 ? -11.494 0.172 21.275 1.00 43.56 92 GLU A N 1
ATOM 693 C CA . GLU A 1 92 ? -11.740 1.558 21.719 1.00 43.56 92 GLU A CA 1
ATOM 694 C C . GLU A 1 92 ? -12.910 1.669 22.713 1.00 43.56 92 GLU A C 1
ATOM 696 O O . GLU A 1 92 ? -12.958 2.609 23.496 1.00 43.56 92 GLU A O 1
ATOM 701 N N . GLN A 1 93 ? -13.832 0.698 22.730 1.00 47.91 93 GLN A N 1
ATOM 702 C CA . GLN A 1 93 ? -14.978 0.698 23.652 1.00 47.91 93 GLN A CA 1
ATOM 703 C C . GLN A 1 93 ? -14.637 0.161 25.050 1.00 47.91 93 GLN A C 1
ATOM 705 O O . GLN A 1 93 ? -15.335 0.492 25.999 1.00 47.91 93 GLN A O 1
ATOM 710 N N . GLN A 1 94 ? -13.580 -0.649 25.194 1.00 49.16 94 GLN A N 1
ATOM 711 C CA . GLN A 1 94 ? -13.190 -1.209 26.496 1.00 49.16 94 GLN A CA 1
ATOM 712 C C . GLN A 1 94 ? -12.558 -0.162 27.420 1.00 49.16 94 GLN A C 1
ATOM 714 O O . GLN A 1 94 ? -12.910 -0.113 28.589 1.00 49.16 94 GLN A O 1
ATOM 719 N N . GLN A 1 95 ? -11.722 0.735 26.885 1.00 49.84 95 GLN A N 1
ATOM 720 C CA . GLN A 1 95 ? -11.027 1.743 27.701 1.00 49.84 95 GLN A CA 1
ATOM 721 C C . GLN A 1 95 ? -11.988 2.763 28.331 1.00 49.84 95 GLN A C 1
ATOM 723 O O . GLN A 1 95 ? -11.795 3.162 29.468 1.00 49.84 95 GLN A O 1
ATOM 728 N N . GLN A 1 96 ? -13.057 3.140 27.620 1.00 51.62 96 GLN A N 1
ATOM 729 C CA . GLN A 1 96 ? -14.037 4.111 28.127 1.00 51.62 96 GLN A CA 1
ATOM 730 C C . GLN A 1 96 ? -14.983 3.524 29.183 1.00 51.62 96 GLN A C 1
ATOM 732 O O . GLN A 1 96 ? -15.537 4.279 29.973 1.00 51.62 96 GLN A O 1
ATOM 737 N N . GLY A 1 97 ? -15.195 2.202 29.180 1.00 49.94 97 GLY A N 1
ATOM 738 C CA . GLY A 1 97 ? -16.021 1.532 30.187 1.00 49.94 97 GLY A CA 1
ATOM 739 C C . GLY A 1 97 ? -15.292 1.361 31.519 1.00 49.94 97 GLY A C 1
ATOM 740 O O . GLY A 1 97 ? -15.892 1.580 32.562 1.00 49.94 97 GLY A O 1
ATOM 741 N N . GLU A 1 98 ? -13.997 1.033 31.473 1.00 60.12 98 GLU A N 1
ATOM 742 C CA . GLU A 1 98 ? -13.164 0.841 32.671 1.00 60.12 98 GLU A CA 1
ATOM 743 C C . GLU A 1 98 ? -12.942 2.161 33.435 1.00 60.12 98 GLU A C 1
ATOM 745 O O . GLU A 1 98 ? -13.069 2.183 34.654 1.00 60.12 98 GLU A O 1
ATOM 750 N N . GLU A 1 99 ? -12.697 3.278 32.732 1.00 62.78 99 GLU A N 1
ATOM 751 C CA . GLU A 1 99 ? -12.526 4.601 33.364 1.00 62.78 99 GLU A CA 1
ATOM 752 C C . GLU A 1 99 ? -13.818 5.109 34.038 1.00 62.78 99 GLU A C 1
ATOM 754 O O . GLU A 1 99 ? -13.754 5.749 35.084 1.00 62.78 99 GLU A O 1
ATOM 759 N N . GLN A 1 100 ? -14.994 4.803 33.472 1.00 68.62 100 GLN A N 1
ATOM 760 C CA . GLN A 1 100 ? -16.287 5.208 34.044 1.00 68.62 100 GLN A CA 1
ATOM 761 C C . GLN A 1 100 ? -16.659 4.394 35.291 1.00 68.62 100 GLN A C 1
ATOM 763 O O . GLN A 1 100 ? -17.164 4.965 36.254 1.00 68.62 100 GLN A O 1
ATOM 768 N N . GLU A 1 101 ? -16.384 3.084 35.294 1.00 75.50 101 GLU A N 1
ATOM 769 C CA . GLU A 1 101 ? -16.628 2.218 36.459 1.00 75.50 101 GLU A CA 1
ATOM 770 C C . GLU A 1 101 ? -15.725 2.582 37.652 1.00 75.50 101 GLU A C 1
ATOM 772 O O . GLU A 1 101 ? -16.172 2.502 38.796 1.00 75.50 101 GLU A O 1
ATOM 777 N N . GLU A 1 102 ? -14.473 2.997 37.408 1.00 77.50 102 GLU A N 1
ATOM 778 C CA . GLU A 1 102 ? -13.568 3.468 38.469 1.00 77.50 102 GLU A CA 1
ATOM 779 C C . GLU A 1 102 ? -13.991 4.833 39.045 1.00 77.50 102 GLU A C 1
ATOM 781 O O . GLU A 1 102 ? -13.873 5.035 40.255 1.00 77.50 102 GLU A O 1
ATOM 786 N N . GLU A 1 103 ? -14.499 5.758 38.217 1.00 81.38 103 GLU A N 1
ATOM 787 C CA . GLU A 1 103 ? -15.010 7.057 38.687 1.00 81.38 103 GLU A CA 1
ATOM 788 C C . GLU A 1 103 ? -16.309 6.921 39.501 1.00 81.38 103 GLU A C 1
ATOM 790 O O . GLU A 1 103 ? -16.458 7.621 40.503 1.00 81.38 103 GLU A O 1
ATOM 795 N N . GLU A 1 104 ? -17.233 6.030 39.113 1.00 84.50 104 GLU A N 1
ATOM 796 C CA . GLU A 1 104 ? -18.458 5.766 39.892 1.00 84.50 104 GLU A CA 1
ATOM 797 C C . GLU A 1 104 ? -18.139 5.134 41.256 1.00 84.50 104 GLU A C 1
ATOM 799 O O . GLU A 1 104 ? -18.680 5.577 42.266 1.00 84.50 104 GLU A O 1
ATOM 804 N N . GLN A 1 105 ? -17.213 4.168 41.317 1.00 85.44 105 GLN A N 1
ATOM 805 C CA . GLN A 1 105 ? -16.816 3.536 42.585 1.00 85.44 105 GLN A CA 1
ATOM 806 C C . GLN A 1 105 ? -16.137 4.520 43.547 1.00 85.44 105 GLN A C 1
ATOM 808 O O . GLN A 1 105 ? -16.419 4.497 44.741 1.00 85.44 105 GLN A O 1
ATOM 813 N N . GLN A 1 106 ? -15.276 5.410 43.040 1.00 88.06 106 GLN A N 1
ATOM 814 C CA . GLN A 1 106 ? -14.638 6.438 43.873 1.00 88.06 106 GLN A CA 1
ATOM 815 C C . GLN A 1 106 ? -15.653 7.451 44.418 1.00 88.06 106 GLN A C 1
ATOM 817 O O . GLN A 1 106 ? -15.522 7.884 45.558 1.00 88.06 106 GLN A O 1
ATOM 822 N N . GLN A 1 107 ? -16.672 7.811 43.630 1.00 88.75 107 GLN A N 1
ATOM 823 C CA . GLN A 1 107 ? -17.737 8.707 44.091 1.00 88.75 107 GLN A CA 1
ATOM 824 C C . GLN A 1 107 ? -18.617 8.056 45.164 1.00 88.75 107 GLN A C 1
ATOM 826 O O . GLN A 1 107 ? -18.955 8.724 46.138 1.00 88.75 107 GLN A O 1
ATOM 831 N N . GLU A 1 108 ? -18.955 6.770 45.022 1.00 90.06 108 GLU A N 1
ATOM 832 C CA . GLU A 1 108 ? -19.707 6.037 46.051 1.00 90.06 108 GLU A CA 1
ATOM 833 C C . GLU A 1 108 ? -18.914 5.923 47.367 1.00 90.06 108 GLU A C 1
ATOM 835 O O . GLU A 1 108 ? -19.480 6.160 48.434 1.00 90.06 108 GLU A O 1
ATOM 840 N N . GLU A 1 109 ? -17.607 5.634 47.310 1.00 90.00 109 GLU A N 1
ATOM 841 C CA . GLU A 1 109 ? -16.751 5.587 48.509 1.00 90.00 109 GLU A CA 1
ATOM 842 C C . GLU A 1 109 ? -16.638 6.962 49.199 1.00 90.00 109 GLU A C 1
ATOM 844 O O . GLU A 1 109 ? -16.764 7.046 50.423 1.00 90.00 109 GLU A O 1
ATOM 849 N N . GLU A 1 110 ? -16.461 8.053 48.439 1.00 90.81 110 GLU A N 1
ATOM 850 C CA . GLU A 1 110 ? -16.401 9.415 48.997 1.00 90.81 110 GLU A CA 1
ATOM 851 C C . GLU A 1 110 ? -17.739 9.871 49.612 1.00 90.81 110 GLU A C 1
ATOM 853 O O . GLU A 1 110 ? -17.737 10.618 50.598 1.00 90.81 110 GLU A O 1
ATOM 858 N N . GLU A 1 111 ? -18.883 9.459 49.051 1.00 89.56 111 GLU A N 1
ATOM 859 C CA . GLU A 1 111 ? -20.206 9.749 49.621 1.00 89.56 111 GLU A CA 1
ATOM 860 C C . GLU A 1 111 ? -20.469 8.956 50.911 1.00 89.56 111 GLU A C 1
ATOM 862 O O . GLU A 1 111 ? -21.061 9.504 51.846 1.00 89.56 111 GLU A O 1
ATOM 867 N N . GLU A 1 112 ? -20.022 7.696 50.995 1.00 90.00 112 GLU A N 1
ATOM 868 C CA . GLU A 1 112 ? -20.134 6.892 52.219 1.00 90.00 112 GLU A CA 1
ATOM 869 C C . GLU A 1 112 ? -19.255 7.435 53.357 1.00 90.00 112 GLU A C 1
ATOM 871 O O . GLU A 1 112 ? -19.710 7.469 54.504 1.00 90.00 112 GLU A O 1
ATOM 876 N N . GLU A 1 113 ? -18.026 7.887 53.072 1.00 90.06 113 GLU A N 1
ATOM 877 C CA . GLU A 1 113 ? -17.160 8.514 54.084 1.00 90.06 113 GLU A CA 1
ATOM 878 C C . GLU A 1 113 ? -17.762 9.826 54.612 1.00 90.06 113 GLU A C 1
ATOM 880 O O . GLU A 1 113 ? -17.796 10.042 55.825 1.00 90.06 113 GLU A O 1
ATOM 885 N N . GLN A 1 114 ? -18.307 10.675 53.733 1.00 88.19 114 GLN A N 1
ATOM 886 C CA . GLN A 1 114 ? -18.946 11.932 54.143 1.00 88.19 114 GLN A CA 1
ATOM 887 C C . GLN A 1 114 ? -20.180 11.704 55.023 1.00 88.19 114 GLN A C 1
ATOM 889 O O . GLN A 1 114 ? -20.352 12.403 56.020 1.00 88.19 114 GLN A O 1
ATOM 894 N N . GLN A 1 115 ? -21.017 10.713 54.698 1.00 87.62 115 GLN A N 1
ATOM 895 C CA . GLN A 1 115 ? -22.182 10.373 55.523 1.00 87.62 115 GLN A CA 1
ATOM 896 C C . GLN A 1 115 ? -21.769 9.868 56.911 1.00 87.62 115 GLN A C 1
ATOM 898 O O . GLN A 1 115 ? -22.386 10.251 57.902 1.00 87.62 115 GLN A O 1
ATOM 903 N N . GLN A 1 116 ? -20.703 9.065 57.005 1.00 84.44 116 GLN A N 1
ATOM 904 C CA . GLN A 1 116 ? -20.179 8.602 58.294 1.00 84.44 116 GLN A CA 1
ATOM 905 C C . GLN A 1 116 ? -19.610 9.754 59.135 1.00 84.44 116 GLN A C 1
ATOM 907 O O . GLN A 1 116 ? -19.833 9.793 60.344 1.00 84.44 116 GLN A O 1
ATOM 912 N N . GLU A 1 117 ? -18.910 10.712 58.518 1.00 82.88 117 GLU A N 1
ATOM 913 C CA . GLU A 1 117 ? -18.406 11.899 59.220 1.00 82.88 117 GLU A CA 1
ATOM 914 C C . GLU A 1 117 ? -19.528 12.838 59.690 1.00 82.88 117 GLU A C 1
ATOM 916 O O . GLU A 1 117 ? -19.391 13.462 60.747 1.00 82.88 117 GLU A O 1
ATOM 921 N N . GLU A 1 118 ? -20.619 12.963 58.926 1.00 82.31 118 GLU A N 1
ATOM 922 C CA . GLU A 1 118 ? -21.808 13.721 59.333 1.00 82.31 118 GLU A CA 1
ATOM 923 C C . GLU A 1 118 ? -22.540 13.033 60.495 1.00 82.31 118 GLU A C 1
ATOM 925 O O . GLU A 1 118 ? -22.834 13.699 61.488 1.00 82.31 118 GLU A O 1
ATOM 930 N N . GLU A 1 119 ? -22.759 11.713 60.431 1.00 79.62 119 GLU A N 1
ATOM 931 C CA . GLU A 1 119 ? -23.359 10.943 61.533 1.00 79.62 119 GLU A CA 1
ATOM 932 C C . GLU A 1 119 ? -22.504 11.027 62.813 1.00 79.62 119 GLU A C 1
ATOM 934 O O . GLU A 1 119 ? -23.035 11.294 63.893 1.00 79.62 119 GLU A O 1
ATOM 939 N N . GLU A 1 120 ? -21.173 10.903 62.708 1.00 78.56 120 GLU A N 1
ATOM 940 C CA . GLU A 1 120 ? -20.269 11.029 63.861 1.00 78.56 120 GLU A CA 1
ATOM 941 C C . GLU A 1 120 ? -20.284 12.455 64.451 1.00 78.56 120 GLU A C 1
ATOM 943 O O . GLU A 1 120 ? -20.217 12.631 65.671 1.00 78.56 120 GLU A O 1
ATOM 948 N N . GLN A 1 121 ? -20.424 13.494 63.618 1.00 73.56 121 GLN A N 1
ATOM 949 C CA . GLN A 1 121 ? -20.573 14.880 64.080 1.00 73.56 121 GLN A CA 1
ATOM 950 C C . GLN A 1 121 ? -21.921 15.136 64.766 1.00 73.56 121 GLN A C 1
ATOM 952 O O . GLN A 1 121 ? -21.943 15.818 65.796 1.00 73.56 121 GLN A O 1
ATOM 957 N N . GLU A 1 122 ? -23.022 14.581 64.249 1.00 67.56 122 GLU A N 1
ATOM 958 C CA . GLU A 1 122 ? -24.344 14.665 64.884 1.00 67.56 122 GLU A CA 1
ATOM 959 C C . GLU A 1 122 ? -24.362 13.946 66.247 1.00 67.56 122 GLU A C 1
ATOM 961 O O . GLU A 1 122 ? -24.887 14.485 67.230 1.00 67.56 122 GLU A O 1
ATOM 966 N N . ASP A 1 123 ? -23.713 12.783 66.359 1.00 63.44 123 ASP A N 1
ATOM 967 C CA . ASP A 1 123 ? -23.552 12.063 67.628 1.00 63.44 123 ASP A CA 1
ATOM 968 C C . ASP A 1 123 ? -22.743 12.882 68.658 1.00 63.44 123 ASP A C 1
ATOM 970 O O . ASP A 1 123 ? -23.108 12.948 69.834 1.00 63.44 123 ASP A O 1
ATOM 974 N N . ILE A 1 124 ? -21.691 13.595 68.234 1.00 62.88 124 ILE A N 1
ATOM 975 C CA . ILE A 1 124 ? -20.903 14.478 69.116 1.00 62.88 124 ILE A CA 1
ATOM 976 C C . ILE A 1 124 ? -21.711 15.708 69.576 1.00 62.88 124 ILE A C 1
ATOM 978 O O . ILE A 1 124 ? -21.540 16.176 70.709 1.00 62.88 124 ILE A O 1
ATOM 982 N N . GLU A 1 125 ? -22.580 16.264 68.725 1.00 60.00 125 GLU A N 1
ATOM 983 C CA . GLU A 1 125 ? -23.373 17.458 69.052 1.00 60.00 125 GLU A CA 1
ATOM 984 C C . GLU A 1 125 ? -24.518 17.162 70.039 1.00 60.00 125 GLU A C 1
ATOM 986 O O . GLU A 1 125 ? -24.883 18.026 70.845 1.00 60.00 125 GLU A O 1
ATOM 991 N N . THR A 1 126 ? -25.044 15.932 70.043 1.00 57.00 126 THR A N 1
ATOM 992 C CA . THR A 1 126 ? -26.163 15.524 70.912 1.00 57.00 126 THR A CA 1
ATOM 993 C C . THR A 1 126 ? -25.772 15.214 72.366 1.00 57.00 126 THR A C 1
ATOM 995 O O . THR A 1 126 ? -26.639 15.267 73.241 1.00 57.00 126 THR A O 1
ATOM 998 N N . ASP A 1 127 ? -24.484 14.997 72.667 1.00 56.44 127 ASP A N 1
ATOM 999 C CA . ASP A 1 127 ? -23.978 14.690 74.023 1.00 56.44 127 ASP A CA 1
ATOM 1000 C C . ASP A 1 127 ? -23.585 15.939 74.856 1.00 56.44 127 ASP A C 1
ATOM 1002 O O . ASP A 1 127 ? -23.217 15.850 76.033 1.00 56.44 127 ASP A O 1
ATOM 1006 N N . ARG A 1 128 ? -23.664 17.151 74.285 1.00 56.91 128 ARG A N 1
ATOM 1007 C CA . ARG A 1 128 ? -23.260 18.401 74.958 1.00 56.91 128 ARG A CA 1
ATOM 1008 C C . ARG A 1 128 ? -24.430 19.070 75.697 1.00 56.91 128 ARG A C 1
ATOM 1010 O O . ARG A 1 128 ? -24.971 20.085 75.264 1.00 56.91 128 ARG A O 1
ATOM 1017 N N . GLU A 1 129 ? -24.800 18.524 76.855 1.00 57.88 129 GLU A N 1
ATOM 1018 C CA . GLU A 1 129 ? -25.773 19.126 77.787 1.00 57.88 129 GLU A CA 1
ATOM 1019 C C . GLU A 1 129 ? -25.309 20.536 78.259 1.00 57.88 129 GLU A C 1
ATOM 1021 O O . GLU A 1 129 ? -24.144 20.705 78.635 1.00 57.88 129 GLU A O 1
ATOM 1026 N N . PRO A 1 130 ? -26.160 21.586 78.260 1.00 54.47 130 PRO A N 1
ATOM 1027 C CA . PRO A 1 130 ? -25.746 22.922 78.697 1.00 54.47 130 PRO A CA 1
ATOM 1028 C C . PRO A 1 130 ? -25.733 23.050 80.234 1.00 54.47 130 PRO A C 1
ATOM 1030 O O . PRO A 1 130 ? -26.788 23.054 80.872 1.00 54.47 130 PRO A O 1
ATOM 1033 N N . GLU A 1 131 ? -24.546 23.239 80.831 1.00 59.47 131 GLU A N 1
ATOM 1034 C CA . GLU A 1 131 ? -24.392 23.612 82.249 1.00 59.47 131 GLU A CA 1
ATOM 1035 C C . GLU A 1 131 ? -25.195 24.890 82.570 1.00 59.47 131 GLU A C 1
ATOM 1037 O O . GLU A 1 131 ? -24.944 25.979 82.046 1.00 59.47 131 GLU A O 1
ATOM 1042 N N . GLN A 1 132 ? -26.185 24.752 83.454 1.00 55.62 132 GLN A N 1
ATOM 1043 C CA . GLN A 1 132 ? -27.062 25.832 83.903 1.00 55.62 132 GLN A CA 1
ATOM 1044 C C . GLN A 1 132 ? -26.308 26.807 84.824 1.00 55.62 132 GLN A C 1
ATOM 1046 O O . GLN A 1 132 ? -25.858 26.447 85.911 1.00 55.62 132 GLN A O 1
ATOM 1051 N N . LEU A 1 133 ? -26.212 28.072 84.403 1.00 57.50 133 LEU A N 1
ATOM 1052 C CA . LEU A 1 133 ? -25.710 29.190 85.212 1.00 57.50 133 LEU A CA 1
ATOM 1053 C C . LEU A 1 133 ? -26.559 29.390 86.488 1.00 57.50 133 LEU A C 1
ATOM 1055 O O . LEU A 1 133 ? -27.787 29.467 86.386 1.00 57.50 133 LEU A O 1
ATOM 1059 N N . PRO A 1 134 ? -25.953 29.566 87.680 1.00 61.69 134 PRO A N 1
ATOM 1060 C CA . PRO A 1 134 ? -26.707 29.853 88.894 1.00 61.69 134 PRO A CA 1
ATOM 1061 C C . PRO A 1 134 ? -27.200 31.309 88.900 1.00 61.69 134 PRO A C 1
ATOM 1063 O O . PRO A 1 134 ? -26.436 32.254 88.700 1.00 61.69 134 PRO A O 1
ATOM 1066 N N . THR A 1 135 ? -28.498 31.496 89.141 1.00 60.22 135 THR A N 1
ATOM 1067 C CA . THR A 1 135 ? -29.152 32.812 89.243 1.00 60.22 135 THR A CA 1
ATOM 1068 C C . THR A 1 135 ? -28.882 33.489 90.597 1.00 60.22 135 THR A C 1
ATOM 1070 O O . THR A 1 135 ? -28.821 32.783 91.607 1.00 60.22 135 THR A O 1
ATOM 1073 N N . PRO A 1 136 ? -28.782 34.833 90.668 1.00 70.94 136 PRO A N 1
ATOM 1074 C CA . PRO A 1 136 ? -28.426 35.549 91.893 1.00 70.94 136 PRO A CA 1
ATOM 1075 C C . PRO A 1 136 ? -29.632 35.816 92.811 1.00 70.94 136 PRO A C 1
ATOM 1077 O O . PRO A 1 136 ? -30.741 36.053 92.329 1.00 70.94 136 PRO A O 1
ATOM 1080 N N . TYR A 1 137 ? -29.372 35.864 94.122 1.00 60.19 137 TYR A N 1
ATOM 1081 C CA . TYR A 1 137 ? -30.191 36.532 95.143 1.00 60.19 137 TYR A CA 1
ATOM 1082 C C . TYR A 1 137 ? -29.300 37.378 96.051 1.00 60.19 137 TYR A C 1
ATOM 1084 O O . TYR A 1 137 ? -28.187 36.904 96.377 1.00 60.19 137 TYR A O 1
#

Organism: NCBI:txid1090488